Protein AF-A0A1Y1UV58-F1 (afdb_monomer_lite)

Sequence (108 aa):
RCSFGILDDGYPCCSSVNPEVQYTDDNGNKWGVEDGEWCGIDEIKMNLNTCAKNDDEKFYNWDHNPTPSTVCFSEVLGYPCCSDPNADVVTTDEYGQWGIENNLWCGI

Secondary structure (DSSP, 8-state):
---HHHHHTTPPBPSSSS----EE-TT--EEEEETTEEEEE------TT-----TT--PPPTT---------HHHHTT-PBPSSTT----EE-SS-EEEEETTEEEE-

Structure (mmCIF, N/CA/C/O backbone):
data_AF-A0A1Y1UV58-F1
#
_entry.id   AF-A0A1Y1UV58-F1
#
loop_
_atom_site.group_PDB
_atom_site.id
_atom_site.type_symbol
_atom_site.label_atom_id
_atom_site.label_alt_id
_atom_site.label_comp_id
_atom_site.label_asym_id
_atom_site.label_entity_id
_atom_site.label_seq_id
_atom_site.pdbx_PDB_ins_code
_atom_site.Cartn_x
_atom_site.Cartn_y
_atom_site.Cartn_z
_atom_site.occupancy
_atom_site.B_iso_or_equiv
_atom_site.auth_seq_id
_atom_site.auth_comp_id
_atom_site.auth_asym_id
_atom_site.auth_atom_id
_atom_site.pdbx_PDB_model_num
ATOM 1 N N . ARG A 1 1 ? -0.872 -0.472 6.944 1.00 52.44 1 ARG A N 1
ATOM 2 C CA . ARG A 1 1 ? -2.073 -1.280 7.249 1.00 52.44 1 ARG A CA 1
ATOM 3 C C . ARG A 1 1 ? -2.042 -1.519 8.745 1.00 52.44 1 ARG A C 1
ATOM 5 O O . ARG A 1 1 ? -1.196 -2.279 9.191 1.00 52.44 1 ARG A O 1
ATOM 12 N N . CYS A 1 2 ? -2.923 -0.796 9.430 1.00 55.44 2 CYS A N 1
ATOM 13 C CA . CYS A 1 2 ? -2.949 -0.441 10.849 1.00 55.44 2 CYS A CA 1
ATOM 14 C C . CYS A 1 2 ? -1.637 0.058 11.439 1.00 55.44 2 CYS A C 1
ATOM 16 O O . CYS A 1 2 ? -0.651 -0.665 11.551 1.00 55.44 2 CYS A O 1
ATOM 18 N N . SER A 1 3 ? -1.663 1.317 11.864 1.00 56.75 3 SER A N 1
ATOM 19 C CA . SER A 1 3 ? -0.702 1.873 12.792 1.00 56.75 3 SER A CA 1
ATOM 20 C C . SER A 1 3 ? -0.654 1.002 14.050 1.00 56.75 3 SER A C 1
ATOM 22 O O . SER A 1 3 ? -1.678 0.570 14.578 1.00 56.75 3 SER A O 1
ATOM 24 N N . PHE A 1 4 ? 0.564 0.741 14.530 1.00 50.91 4 PHE A N 1
ATOM 25 C CA . PHE A 1 4 ? 0.847 -0.087 15.708 1.00 50.91 4 PHE A CA 1
ATOM 26 C C . PHE A 1 4 ? 0.019 0.316 16.945 1.00 50.91 4 PHE A C 1
ATOM 28 O O . PHE A 1 4 ? -0.312 -0.534 17.761 1.00 50.91 4 PHE A O 1
ATOM 35 N N . GLY A 1 5 ? -0.382 1.591 17.040 1.00 55.00 5 GLY A N 1
ATOM 36 C CA . GLY A 1 5 ? -1.235 2.097 18.117 1.00 55.00 5 GLY A CA 1
ATOM 37 C C . GLY A 1 5 ? -2.648 1.502 18.157 1.00 55.00 5 GLY A C 1
ATOM 38 O O . GLY A 1 5 ? -3.185 1.341 19.239 1.00 55.00 5 GLY A O 1
ATOM 39 N N . ILE A 1 6 ? -3.229 1.118 17.017 1.00 57.16 6 ILE A N 1
ATOM 40 C CA . ILE A 1 6 ? -4.598 0.571 16.941 1.00 57.16 6 ILE A CA 1
ATOM 41 C C . ILE A 1 6 ? -4.661 -0.887 17.436 1.00 57.16 6 ILE A C 1
ATOM 43 O O . ILE A 1 6 ? -5.691 -1.339 17.935 1.00 57.16 6 ILE A O 1
ATOM 47 N N . LEU A 1 7 ? -3.560 -1.634 17.299 1.00 52.34 7 LEU A N 1
ATOM 48 C CA . LEU A 1 7 ? -3.500 -3.058 17.645 1.00 52.34 7 LEU A CA 1
ATOM 49 C C . LEU A 1 7 ? -3.333 -3.300 19.154 1.00 52.34 7 LEU A C 1
ATOM 51 O O . LEU A 1 7 ? -3.739 -4.355 19.638 1.00 52.34 7 LEU A O 1
ATOM 55 N N . ASP A 1 8 ? -2.769 -2.339 19.893 1.00 57.69 8 ASP A N 1
ATOM 56 C CA . ASP A 1 8 ? -2.556 -2.450 21.347 1.00 57.69 8 ASP A CA 1
ATOM 57 C C . ASP A 1 8 ? -3.878 -2.365 22.131 1.00 57.69 8 ASP A C 1
ATOM 59 O O . ASP A 1 8 ? -4.034 -2.977 23.187 1.00 57.69 8 ASP A O 1
ATOM 63 N N . ASP A 1 9 ? -4.882 -1.704 21.548 1.00 61.94 9 ASP A N 1
ATOM 64 C CA . ASP A 1 9 ? -6.227 -1.596 22.116 1.00 61.94 9 ASP A CA 1
ATOM 65 C C . ASP A 1 9 ? -7.088 -2.857 21.880 1.00 61.94 9 ASP A C 1
ATOM 67 O O . ASP A 1 9 ? -8.218 -2.943 22.365 1.00 61.94 9 ASP A O 1
ATOM 71 N N . GLY A 1 10 ? -6.563 -3.858 21.158 1.00 70.19 10 GLY A N 1
ATOM 72 C CA . GLY A 1 10 ? -7.223 -5.150 20.942 1.00 70.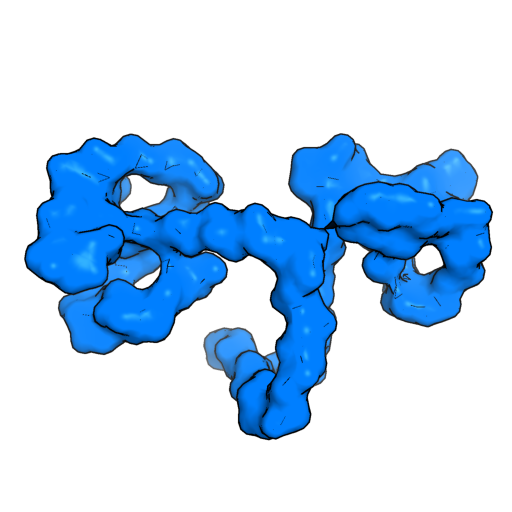19 10 GLY A CA 1
ATOM 73 C C . GLY A 1 10 ? -8.344 -5.144 19.898 1.00 70.19 10 GLY A C 1
ATOM 74 O O . GLY A 1 10 ? -9.122 -6.098 19.842 1.00 70.19 10 GLY A O 1
ATOM 75 N N . TYR A 1 11 ? -8.433 -4.103 19.069 1.00 78.31 11 TYR A N 1
ATOM 76 C CA . TYR A 1 11 ? -9.440 -3.993 18.013 1.00 78.31 11 TYR A CA 1
ATOM 77 C C . TYR A 1 11 ? -8.889 -4.414 16.643 1.00 78.31 11 TYR A C 1
ATOM 79 O O . TYR A 1 11 ? -7.738 -4.109 16.312 1.00 78.31 11 TYR A O 1
ATOM 87 N N . PRO A 1 12 ? -9.696 -5.100 15.813 1.00 78.19 12 PRO A N 1
ATOM 88 C CA . PRO A 1 12 ? -9.290 -5.471 14.465 1.00 78.19 12 PRO A CA 1
ATOM 89 C C . PRO A 1 12 ? -9.164 -4.242 13.557 1.00 78.19 12 PRO A C 1
ATOM 91 O O . PRO A 1 12 ? -9.759 -3.193 13.783 1.00 78.19 12 PRO A O 1
ATOM 94 N N . CYS A 1 13 ? -8.414 -4.386 12.471 1.00 82.81 13 CYS A N 1
ATOM 95 C CA . CYS A 1 13 ? -8.406 -3.410 11.386 1.00 82.81 13 CYS A CA 1
ATOM 96 C C . CYS A 1 13 ? -9.684 -3.501 10.563 1.00 82.81 13 CYS A C 1
ATOM 98 O O . CYS A 1 13 ? -10.165 -4.608 10.317 1.00 82.81 13 CYS A O 1
ATOM 100 N N . CYS A 1 14 ? -10.162 -2.370 10.045 1.00 81.94 14 CYS A N 1
ATOM 101 C CA . CYS A 1 14 ? -11.237 -2.417 9.063 1.00 81.94 14 CYS A CA 1
ATOM 102 C C . CYS A 1 14 ? -10.759 -3.166 7.809 1.00 81.94 14 CYS A C 1
ATOM 104 O O . CYS A 1 14 ? -9.642 -2.964 7.310 1.00 81.94 14 CYS A O 1
ATOM 106 N N . SER A 1 15 ? -11.602 -4.070 7.329 1.00 75.81 15 SER A N 1
ATOM 107 C CA . SER A 1 15 ? -11.354 -4.900 6.154 1.00 75.81 15 SER A CA 1
ATOM 108 C C . SER A 1 15 ? -11.487 -4.097 4.859 1.00 75.81 15 SER A C 1
ATOM 110 O O . SER A 1 15 ? -10.750 -4.353 3.898 1.00 75.81 15 SER A O 1
ATOM 112 N N . SER A 1 16 ? -12.362 -3.084 4.848 1.00 67.88 16 SER A N 1
ATOM 113 C CA . SER A 1 16 ? -12.501 -2.157 3.730 1.00 67.88 16 SER A CA 1
ATOM 114 C C . SER A 1 16 ? -11.198 -1.399 3.465 1.00 67.88 16 SER A C 1
ATOM 116 O O . SER A 1 16 ? -10.486 -0.981 4.375 1.00 67.88 16 SER A O 1
ATOM 118 N N . VAL A 1 17 ? -10.886 -1.191 2.183 1.00 65.19 17 VAL A N 1
ATOM 119 C CA . VAL A 1 17 ? -9.740 -0.372 1.745 1.00 65.19 17 VAL A CA 1
ATOM 120 C C . VAL A 1 17 ? -9.988 1.117 2.018 1.00 65.19 17 VAL A C 1
ATOM 122 O O . VAL A 1 17 ? -9.039 1.879 2.177 1.00 65.19 17 VAL A O 1
ATOM 125 N N . ASN A 1 18 ? -11.257 1.526 2.091 1.00 68.56 18 ASN A N 1
ATOM 126 C CA . ASN A 1 18 ? -11.664 2.895 2.395 1.00 68.56 18 ASN A CA 1
ATOM 127 C C . ASN A 1 18 ? -12.893 2.881 3.325 1.00 68.56 18 ASN A C 1
ATOM 129 O O . ASN A 1 18 ? -14.016 3.107 2.865 1.00 68.56 18 ASN A O 1
ATOM 133 N N . PRO A 1 19 ? -12.708 2.523 4.606 1.00 79.38 19 PRO A N 1
ATOM 134 C CA . PRO A 1 19 ? -13.789 2.462 5.583 1.00 79.38 19 PRO A CA 1
ATOM 135 C C . PRO A 1 19 ? -14.313 3.865 5.915 1.00 79.38 19 PRO A C 1
ATOM 137 O O . PRO A 1 19 ? -13.564 4.844 5.939 1.00 79.38 19 PRO A O 1
ATOM 140 N N . GLU A 1 20 ? -15.612 3.963 6.191 1.00 84.50 20 GLU A N 1
ATOM 141 C CA . GLU A 1 20 ? -16.216 5.206 6.667 1.00 84.50 20 GLU A CA 1
ATOM 142 C C . GLU A 1 20 ? -15.754 5.499 8.098 1.00 84.50 20 GLU A C 1
ATOM 144 O O . GLU A 1 20 ? -15.863 4.656 8.990 1.00 84.50 20 GLU A O 1
ATOM 149 N N . VAL A 1 21 ? -15.244 6.712 8.319 1.00 89.19 21 VAL A N 1
ATOM 150 C CA . VAL A 1 21 ? -14.806 7.160 9.642 1.00 89.19 21 VAL A CA 1
ATOM 151 C C . VAL A 1 21 ? -16.028 7.459 10.497 1.00 89.19 21 VAL A C 1
ATOM 153 O O . VAL A 1 21 ? -16.734 8.436 10.259 1.00 89.19 21 VAL A O 1
ATOM 156 N N . GLN A 1 22 ? -16.241 6.633 11.514 1.00 93.81 22 GLN A N 1
ATOM 157 C CA . GLN A 1 22 ? -17.311 6.792 12.496 1.00 93.81 22 GLN A CA 1
ATOM 158 C C . GLN A 1 22 ? -16.840 7.575 13.723 1.00 93.81 22 GLN A C 1
ATOM 160 O O . GLN A 1 22 ? -17.621 8.296 14.345 1.00 93.81 22 GLN A O 1
ATOM 165 N N . TYR A 1 23 ? -15.559 7.454 14.077 1.00 89.69 23 TYR A N 1
ATOM 166 C CA . TYR A 1 23 ? -15.000 8.109 15.253 1.00 89.69 23 TYR A CA 1
ATOM 167 C C . TYR A 1 23 ? -13.515 8.443 15.074 1.00 89.69 23 TYR A C 1
ATOM 169 O O . TYR A 1 23 ? -12.804 7.818 14.290 1.00 89.69 23 TYR A O 1
ATOM 177 N N . THR A 1 24 ? -13.048 9.474 15.774 1.00 87.44 24 THR A N 1
ATOM 178 C CA . THR A 1 24 ? -11.627 9.824 15.887 1.00 87.44 24 THR A CA 1
ATOM 179 C C . THR A 1 24 ? -11.324 10.055 17.360 1.00 87.44 24 THR A C 1
ATOM 181 O O . THR A 1 24 ? -12.035 10.829 18.002 1.00 87.44 24 THR A O 1
ATOM 184 N N . ASP A 1 25 ? -10.323 9.357 17.890 1.00 83.12 25 ASP A N 1
ATOM 185 C CA . ASP A 1 25 ? -9.948 9.453 19.302 1.00 83.12 25 ASP A CA 1
ATOM 186 C C . ASP A 1 25 ? -9.027 10.654 19.587 1.00 83.12 25 ASP A C 1
ATOM 188 O O . ASP A 1 25 ? -8.606 11.381 18.681 1.00 83.12 25 ASP A O 1
ATOM 192 N N . ASP A 1 26 ? -8.694 10.855 20.863 1.00 84.25 26 ASP A N 1
ATOM 193 C CA . ASP A 1 26 ? -7.836 11.956 21.319 1.00 84.25 26 ASP A CA 1
ATOM 194 C C . ASP A 1 26 ? -6.377 11.838 20.835 1.00 84.25 26 ASP A C 1
ATOM 196 O O . ASP A 1 26 ? -5.650 12.835 20.803 1.0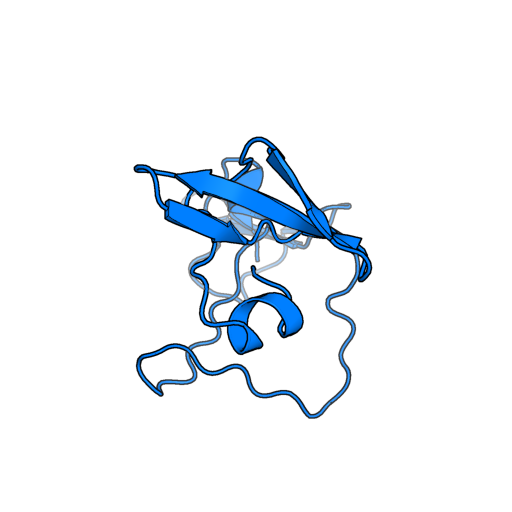0 84.25 26 ASP A O 1
ATOM 200 N N . ASN A 1 27 ? -5.948 10.640 20.428 1.00 77.44 27 ASN A N 1
ATOM 201 C CA . ASN A 1 27 ? -4.634 10.388 19.832 1.00 77.44 27 ASN A CA 1
ATOM 202 C C . ASN A 1 27 ? -4.637 10.634 18.311 1.00 77.44 27 ASN A C 1
ATOM 204 O O . ASN A 1 27 ? -3.580 10.607 17.676 1.00 77.44 27 ASN A O 1
ATOM 208 N N . GLY A 1 28 ? -5.810 10.901 17.728 1.00 77.25 28 GLY A N 1
ATOM 209 C CA . GLY A 1 28 ? -6.005 11.107 16.300 1.00 77.25 28 GLY A CA 1
ATOM 210 C C . GLY A 1 28 ? -6.171 9.817 15.496 1.00 77.25 28 GLY A C 1
ATOM 211 O O . GLY A 1 28 ? -6.160 9.892 14.265 1.00 77.25 28 GLY A O 1
ATOM 212 N N . ASN A 1 29 ? -6.334 8.651 16.135 1.00 82.06 29 ASN A N 1
ATOM 213 C CA . ASN A 1 29 ? -6.654 7.426 15.405 1.00 82.06 29 ASN A CA 1
ATOM 214 C C . ASN A 1 29 ? -8.103 7.475 14.932 1.00 82.06 29 ASN A C 1
ATOM 216 O O . ASN A 1 29 ? -8.995 7.950 15.639 1.00 82.06 29 ASN A O 1
ATOM 220 N N . LYS A 1 30 ? -8.336 6.958 13.728 1.00 85.81 30 LYS A N 1
ATOM 221 C CA . LYS A 1 30 ? -9.661 6.886 13.124 1.00 85.81 30 LYS A CA 1
ATOM 222 C C . LYS A 1 30 ? -10.233 5.492 13.311 1.00 85.81 30 LYS A C 1
ATOM 224 O O . LYS A 1 30 ? -9.513 4.501 13.256 1.00 85.81 30 LYS A O 1
ATOM 229 N N . TRP A 1 31 ? -11.540 5.430 13.488 1.00 87.69 31 TRP A N 1
ATOM 230 C CA . TRP A 1 31 ? -12.263 4.213 13.819 1.00 87.69 31 TRP A CA 1
ATOM 231 C C . TRP A 1 31 ? -13.511 4.103 12.946 1.00 87.69 31 TRP A C 1
ATOM 233 O O . TRP A 1 31 ? -14.198 5.099 12.698 1.00 87.69 31 TRP A O 1
ATOM 243 N N . GLY A 1 32 ? -13.781 2.894 12.470 1.00 89.31 32 GLY A N 1
ATOM 244 C CA . GLY A 1 32 ? -14.949 2.516 11.686 1.00 89.31 32 GLY A CA 1
ATOM 245 C C . GLY A 1 32 ? -15.746 1.430 12.399 1.00 89.31 32 GLY A C 1
ATOM 246 O O . GLY A 1 32 ? -15.346 0.935 13.454 1.00 89.31 32 GLY A O 1
ATOM 247 N N . VAL A 1 33 ? -16.884 1.066 11.814 1.00 91.56 33 VAL A N 1
ATOM 248 C CA . VAL A 1 33 ? -17.710 -0.047 12.291 1.00 91.56 33 VAL A CA 1
ATOM 249 C C . VAL A 1 33 ? -17.998 -0.972 11.119 1.00 91.56 33 VAL A C 1
ATOM 251 O O . VAL A 1 33 ? -18.562 -0.540 10.114 1.00 91.56 33 VAL A O 1
ATOM 254 N N . GLU A 1 34 ? -17.633 -2.240 11.261 1.00 86.12 34 GLU A N 1
ATOM 255 C CA . GLU A 1 34 ? -17.881 -3.297 10.279 1.00 86.12 34 GLU A CA 1
ATOM 256 C C . GLU A 1 34 ? -18.535 -4.476 10.991 1.00 86.12 34 GLU A C 1
ATOM 258 O O . GLU A 1 34 ? -18.140 -4.839 12.093 1.00 86.12 34 GLU A O 1
ATOM 263 N N . ASP A 1 35 ? -19.604 -5.019 10.406 1.00 87.00 35 ASP A N 1
ATOM 264 C CA . ASP A 1 35 ? -20.377 -6.126 10.987 1.00 87.00 35 ASP A CA 1
ATOM 265 C C . ASP A 1 35 ? -20.854 -5.894 12.440 1.00 87.00 35 ASP A C 1
ATOM 267 O O . ASP A 1 35 ? -21.156 -6.827 13.181 1.00 87.00 35 ASP A O 1
ATOM 271 N N . GLY A 1 36 ? -20.993 -4.624 12.836 1.00 87.94 36 GLY A N 1
ATOM 272 C CA . GLY A 1 36 ? -21.391 -4.222 14.188 1.00 87.94 36 GLY A CA 1
ATOM 273 C C . GLY A 1 36 ? -20.247 -4.185 15.206 1.00 87.94 36 GLY A C 1
ATOM 274 O O . GLY A 1 36 ? -20.506 -3.932 16.383 1.00 87.94 36 GLY A O 1
ATOM 275 N N . GLU A 1 37 ? -19.005 -4.389 14.771 1.00 89.25 37 GLU A N 1
ATOM 276 C CA . GLU A 1 37 ? -17.803 -4.353 15.600 1.00 89.25 37 GLU A CA 1
ATOM 277 C C . GLU A 1 37 ? -16.935 -3.135 15.266 1.00 89.25 37 GLU A C 1
ATOM 279 O O . GLU A 1 37 ? -16.886 -2.666 14.127 1.00 89.25 37 GLU A O 1
ATOM 284 N N . TRP A 1 38 ? -16.251 -2.601 16.280 1.00 89.31 38 TRP A N 1
ATOM 285 C CA . TRP A 1 38 ? -15.303 -1.508 16.087 1.00 89.31 38 TRP A CA 1
ATOM 286 C C . TRP A 1 38 ? -14.057 -2.011 15.383 1.00 89.31 38 TRP A C 1
ATOM 288 O O . TRP A 1 38 ? -13.467 -3.015 15.783 1.00 89.31 38 TRP A O 1
ATOM 298 N N . CYS A 1 39 ? -13.635 -1.261 14.376 1.00 87.00 39 CYS A N 1
ATOM 299 C CA . CYS A 1 39 ? -12.419 -1.537 13.647 1.00 87.00 39 CYS A CA 1
ATOM 300 C C . CYS A 1 39 ? -11.575 -0.272 13.502 1.00 87.00 39 CYS A C 1
ATOM 302 O O . CYS A 1 39 ? -12.090 0.842 13.377 1.00 87.00 39 CYS A O 1
ATOM 304 N N . GLY A 1 40 ? -10.259 -0.430 13.543 1.00 85.88 40 GLY A N 1
ATOM 305 C CA . GLY A 1 40 ? -9.335 0.673 13.354 1.00 85.88 40 GLY A CA 1
ATOM 306 C C . GLY A 1 40 ? -9.149 1.017 11.883 1.00 85.88 40 GLY A C 1
ATOM 307 O O . GLY A 1 40 ? -8.927 0.144 11.036 1.00 85.88 40 GLY A O 1
ATOM 308 N N . ILE A 1 41 ? -9.215 2.310 11.590 1.00 81.88 41 ILE A N 1
ATOM 309 C CA . ILE A 1 41 ? -8.943 2.891 10.283 1.00 81.88 41 ILE A CA 1
ATOM 310 C C . ILE A 1 41 ? -7.526 3.433 10.331 1.00 81.88 41 ILE A C 1
ATOM 312 O O . ILE A 1 41 ? -7.259 4.522 10.842 1.00 81.88 41 ILE A O 1
ATOM 316 N N . ASP A 1 42 ? -6.611 2.661 9.760 1.00 74.19 42 ASP A N 1
ATOM 317 C CA . ASP A 1 42 ? -5.313 3.202 9.408 1.00 74.19 42 ASP A CA 1
ATOM 318 C C . ASP A 1 42 ? -5.536 4.228 8.308 1.00 74.19 42 ASP A C 1
ATOM 320 O O . ASP A 1 42 ? -5.972 3.881 7.204 1.00 74.19 42 ASP A O 1
ATOM 324 N N . GLU A 1 43 ? -5.197 5.486 8.568 1.00 57.78 43 GLU A N 1
ATOM 325 C CA . GLU A 1 43 ? -4.786 6.304 7.447 1.00 57.78 43 GLU A CA 1
ATOM 326 C C . GLU A 1 43 ? -3.563 5.598 6.883 1.00 57.78 43 GLU A C 1
ATOM 328 O O . GLU A 1 43 ? -2.472 5.678 7.451 1.00 57.78 43 GLU A O 1
ATOM 333 N N . ILE A 1 44 ? -3.722 4.912 5.748 1.00 52.38 44 ILE A N 1
ATOM 334 C CA . ILE A 1 44 ? -2.592 4.757 4.851 1.00 52.38 44 ILE A CA 1
ATOM 335 C C . ILE A 1 44 ? -2.2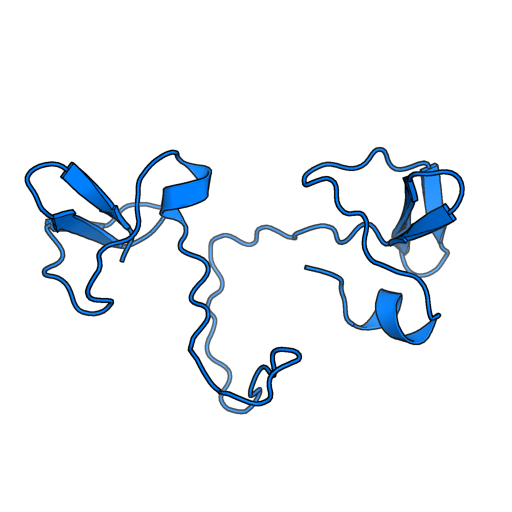15 6.203 4.543 1.00 52.38 44 ILE A C 1
ATOM 337 O O . ILE A 1 44 ? -2.754 6.820 3.624 1.00 52.38 44 ILE A O 1
ATOM 341 N N . LYS A 1 45 ? -1.311 6.781 5.340 1.00 44.44 45 LYS A N 1
ATOM 342 C CA . LYS A 1 45 ? -0.471 7.861 4.872 1.00 44.44 45 LYS A CA 1
ATOM 343 C C . LYS A 1 45 ? 0.306 7.201 3.760 1.00 44.44 45 LYS A C 1
ATOM 345 O O . LYS A 1 45 ? 1.380 6.644 3.963 1.00 44.44 45 LYS A O 1
ATOM 350 N N . MET A 1 46 ? -0.306 7.214 2.584 1.00 44.59 46 MET A N 1
ATOM 351 C CA . MET A 1 46 ? 0.353 7.114 1.311 1.00 44.59 46 MET A CA 1
ATOM 352 C C . MET A 1 46 ? 1.292 8.319 1.249 1.00 44.59 46 MET A C 1
ATOM 354 O O . MET A 1 46 ? 1.089 9.258 0.493 1.00 44.59 46 MET A O 1
ATOM 358 N N . ASN A 1 47 ? 2.355 8.293 2.050 1.00 38.75 47 ASN A N 1
ATOM 359 C CA . ASN A 1 47 ? 3.624 8.738 1.538 1.00 38.75 47 ASN A CA 1
ATOM 360 C C . ASN A 1 47 ? 4.035 7.643 0.562 1.00 38.75 47 ASN A C 1
ATOM 362 O O . ASN A 1 47 ? 4.801 6.743 0.898 1.00 38.75 47 ASN A O 1
ATOM 366 N N . LEU A 1 48 ? 3.512 7.757 -0.660 1.00 43.88 48 LEU A N 1
ATOM 367 C CA . LEU A 1 48 ? 3.914 6.981 -1.834 1.00 43.88 48 LEU A CA 1
ATOM 368 C C . LEU A 1 48 ? 5.425 7.096 -2.127 1.00 43.88 48 LEU A C 1
ATOM 370 O O . LEU A 1 48 ? 5.926 6.438 -3.024 1.00 43.88 48 LEU A O 1
ATOM 374 N N . ASN A 1 49 ? 6.171 7.883 -1.341 1.00 46.41 49 ASN A N 1
ATOM 375 C CA . ASN A 1 49 ? 7.558 8.241 -1.600 1.00 46.41 49 ASN A CA 1
ATOM 376 C C . ASN A 1 49 ? 8.514 7.903 -0.439 1.00 46.41 49 ASN A C 1
ATOM 378 O O . ASN A 1 49 ? 9.624 8.429 -0.400 1.00 46.41 49 ASN A O 1
ATOM 382 N N . THR A 1 50 ? 8.137 7.046 0.517 1.00 36.91 50 THR A N 1
ATOM 383 C CA . THR A 1 50 ? 9.099 6.555 1.522 1.00 36.91 50 THR A CA 1
ATOM 384 C C . THR A 1 50 ? 9.019 5.048 1.724 1.00 36.91 50 THR A C 1
ATOM 386 O O . THR A 1 50 ? 8.562 4.576 2.759 1.00 36.91 50 THR A O 1
ATOM 389 N N . CYS A 1 51 ? 9.629 4.292 0.811 1.00 44.34 51 CYS A N 1
ATOM 390 C CA . CYS A 1 51 ? 10.517 3.202 1.220 1.00 44.34 51 CYS A CA 1
ATOM 391 C C . CYS A 1 51 ? 11.867 3.812 1.652 1.00 44.34 51 CYS A C 1
ATOM 393 O O . CYS A 1 51 ? 12.918 3.594 1.050 1.00 44.34 51 CYS A O 1
ATOM 395 N N . ALA A 1 52 ? 11.832 4.652 2.692 1.00 36.00 52 ALA A N 1
ATOM 396 C CA . ALA A 1 52 ? 13.045 5.125 3.335 1.00 36.00 52 ALA A CA 1
ATOM 397 C C . ALA A 1 52 ? 13.561 3.987 4.213 1.00 36.00 52 ALA A C 1
ATOM 399 O O . ALA A 1 52 ? 12.987 3.673 5.254 1.00 36.00 52 ALA A O 1
ATOM 400 N N . LYS A 1 53 ? 14.636 3.358 3.738 1.00 57.47 53 LYS A N 1
ATOM 401 C CA . LYS A 1 53 ? 15.495 2.488 4.531 1.00 57.47 53 LYS A CA 1
ATOM 402 C C . LYS A 1 53 ? 15.874 3.224 5.812 1.00 57.47 53 LYS A C 1
ATOM 404 O O . LYS A 1 53 ? 16.600 4.208 5.743 1.00 57.47 53 LYS A O 1
ATOM 409 N N . ASN A 1 54 ? 15.422 2.716 6.946 1.00 41.38 54 ASN A N 1
ATOM 410 C CA . ASN A 1 54 ? 16.246 2.716 8.137 1.00 41.38 54 ASN A CA 1
ATOM 411 C C . ASN A 1 54 ? 16.429 1.245 8.483 1.00 41.38 54 ASN A C 1
ATOM 413 O O . ASN A 1 54 ? 15.453 0.514 8.661 1.00 41.38 54 ASN A O 1
ATOM 417 N N . ASP A 1 55 ? 17.683 0.815 8.427 1.00 52.19 55 ASP A N 1
ATOM 418 C CA . ASP A 1 55 ? 18.112 -0.503 8.857 1.00 52.19 55 ASP A CA 1
ATOM 419 C C . ASP A 1 55 ? 17.563 -0.729 10.276 1.00 52.19 55 ASP A C 1
ATOM 421 O O . ASP A 1 55 ? 17.835 0.095 11.143 1.00 52.19 55 ASP A O 1
ATOM 425 N N . ASP A 1 56 ? 16.697 -1.740 10.454 1.00 57.19 56 ASP A N 1
ATOM 426 C CA . ASP A 1 56 ? 16.500 -2.544 11.684 1.00 57.19 56 ASP A CA 1
ATOM 427 C C . ASP A 1 56 ? 15.067 -3.064 11.947 1.00 57.19 56 ASP A C 1
ATOM 429 O O . ASP A 1 56 ? 14.889 -3.860 12.870 1.00 57.19 56 ASP A O 1
ATOM 433 N N . GLU A 1 57 ? 14.050 -2.780 11.124 1.00 45.19 57 GLU A N 1
ATOM 434 C CA . GLU A 1 57 ? 12.703 -3.347 11.361 1.00 45.19 57 GLU A CA 1
ATOM 435 C C . GLU A 1 57 ? 12.354 -4.509 10.416 1.00 45.19 57 GLU A C 1
ATOM 437 O O . GLU A 1 57 ? 12.028 -4.349 9.240 1.00 45.19 57 GLU A O 1
ATOM 442 N N . LYS A 1 58 ? 12.451 -5.729 10.961 1.00 38.34 58 LYS A N 1
ATOM 443 C CA . LYS A 1 58 ? 11.992 -6.976 10.337 1.00 38.34 58 LYS A CA 1
ATOM 444 C C . LYS A 1 58 ? 10.484 -7.124 10.546 1.00 38.34 58 LYS A C 1
ATOM 446 O O . LYS A 1 58 ? 10.034 -7.328 11.669 1.00 38.34 58 LYS A O 1
ATOM 451 N N . PHE A 1 59 ? 9.723 -7.081 9.459 1.00 43.06 59 PHE A N 1
ATOM 452 C CA . PHE A 1 59 ? 8.280 -7.317 9.459 1.00 43.06 59 PHE A CA 1
ATOM 453 C C . PHE A 1 59 ? 7.968 -8.824 9.542 1.00 43.06 59 PHE A C 1
ATOM 455 O O . PHE A 1 59 ? 8.505 -9.613 8.764 1.00 43.06 59 PHE A O 1
ATOM 462 N N . TYR A 1 60 ? 7.101 -9.226 10.479 1.00 39.38 60 TYR A N 1
ATOM 463 C CA . TYR A 1 60 ? 6.556 -10.585 10.590 1.00 39.38 60 TYR A CA 1
ATOM 464 C C . TYR A 1 60 ? 5.112 -10.622 10.067 1.00 39.38 60 TYR A C 1
ATOM 466 O O . TYR A 1 60 ? 4.264 -9.883 10.559 1.00 39.38 60 TYR A O 1
ATOM 474 N N . ASN A 1 61 ? 4.822 -11.532 9.130 1.00 38.38 61 ASN A N 1
ATOM 475 C CA . ASN A 1 61 ? 3.462 -12.021 8.872 1.00 38.38 61 ASN A CA 1
ATOM 476 C C . ASN A 1 61 ? 3.116 -13.138 9.882 1.00 38.38 61 ASN A C 1
ATOM 478 O O . ASN A 1 61 ? 4.022 -13.777 10.427 1.00 38.38 61 ASN A O 1
ATOM 482 N N . TRP A 1 62 ? 1.817 -13.401 10.098 1.00 43.19 62 TRP A N 1
ATOM 483 C CA . TRP A 1 62 ? 1.261 -14.421 11.019 1.00 43.19 62 TRP A CA 1
ATOM 484 C C . TRP A 1 62 ? 1.856 -15.840 10.839 1.00 43.19 62 TRP A C 1
ATOM 486 O O . TRP A 1 62 ? 1.796 -16.654 11.757 1.00 43.19 62 TRP A O 1
ATOM 496 N N . ASP A 1 63 ? 2.558 -16.107 9.735 1.00 36.12 63 ASP A N 1
ATOM 497 C CA . ASP A 1 63 ? 3.154 -17.412 9.430 1.00 36.12 63 ASP A CA 1
ATOM 498 C C . ASP A 1 63 ? 4.673 -17.509 9.692 1.00 36.12 63 ASP A C 1
ATOM 500 O O . ASP A 1 63 ? 5.295 -18.478 9.262 1.00 36.12 63 ASP A O 1
ATOM 504 N N . HIS A 1 64 ? 5.309 -16.535 10.363 1.00 44.69 64 HIS A N 1
ATOM 505 C CA . HIS A 1 64 ? 6.748 -16.557 10.721 1.00 44.69 64 HIS A CA 1
ATOM 506 C C . HIS A 1 64 ? 7.715 -16.946 9.578 1.00 44.69 64 HIS A C 1
ATOM 508 O O . HIS A 1 64 ? 8.837 -17.397 9.818 1.00 44.69 64 HIS A O 1
ATOM 514 N N . ASN A 1 65 ? 7.313 -16.733 8.325 1.00 37.06 65 ASN A N 1
ATOM 515 C CA . ASN A 1 65 ? 8.171 -16.877 7.162 1.00 37.06 65 ASN A CA 1
ATOM 516 C C . ASN A 1 65 ? 8.496 -15.468 6.651 1.00 37.06 65 ASN A C 1
ATOM 518 O O . ASN A 1 65 ? 7.563 -14.742 6.295 1.00 37.06 65 ASN A O 1
ATOM 522 N N . PRO A 1 66 ? 9.771 -15.039 6.626 1.00 38.03 66 PRO A N 1
ATOM 523 C CA . PRO A 1 66 ? 10.161 -13.761 6.050 1.00 38.03 66 PRO A CA 1
ATOM 524 C C . PRO A 1 66 ? 10.072 -13.864 4.525 1.00 38.03 66 PRO A C 1
ATOM 526 O O . PRO A 1 66 ? 11.078 -13.933 3.823 1.00 38.03 66 PRO A O 1
ATOM 529 N N . THR A 1 67 ? 8.857 -13.912 3.992 1.00 37.97 67 THR A N 1
ATOM 530 C CA . THR A 1 67 ? 8.631 -13.599 2.589 1.00 37.97 67 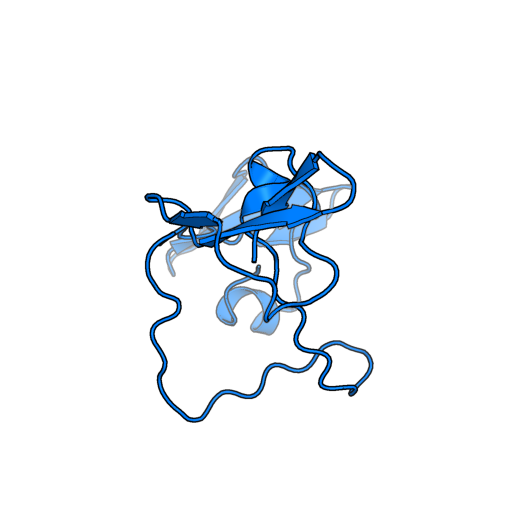THR A CA 1
ATOM 531 C C . THR A 1 67 ? 8.550 -12.084 2.504 1.00 37.97 67 THR A C 1
ATOM 533 O O . THR A 1 67 ? 7.708 -11.516 3.205 1.00 37.97 67 THR A O 1
ATOM 536 N N . PRO A 1 68 ? 9.390 -11.412 1.702 1.00 44.22 68 PRO A N 1
ATOM 537 C CA . PRO A 1 68 ? 9.190 -10.004 1.409 1.00 44.22 68 PRO A CA 1
ATOM 538 C C . PRO A 1 68 ? 7.829 -9.891 0.725 1.00 44.22 68 PRO A C 1
ATOM 540 O O . PRO A 1 68 ? 7.698 -10.133 -0.471 1.00 44.22 68 PRO A O 1
ATOM 543 N N . SER A 1 69 ? 6.781 -9.598 1.495 1.00 49.28 69 SER A N 1
ATOM 544 C CA . SER A 1 69 ? 5.493 -9.209 0.943 1.00 49.28 69 SER A CA 1
ATOM 545 C C . SER A 1 69 ? 5.656 -7.771 0.480 1.00 49.28 69 SER A C 1
ATOM 547 O O . SER A 1 69 ? 5.203 -6.830 1.135 1.00 49.28 69 SER A O 1
ATOM 549 N N . THR A 1 70 ? 6.406 -7.615 -0.609 1.00 50.97 70 THR A N 1
ATOM 550 C CA . THR A 1 70 ? 6.490 -6.390 -1.384 1.00 50.97 70 THR A CA 1
ATOM 551 C C . THR A 1 70 ? 5.090 -6.156 -1.921 1.00 50.97 70 THR A C 1
ATOM 553 O O . THR A 1 70 ? 4.696 -6.722 -2.937 1.00 50.97 70 THR A O 1
ATOM 556 N N . VAL A 1 71 ? 4.295 -5.387 -1.176 1.00 61.31 71 VAL A N 1
ATOM 557 C CA . VAL A 1 71 ? 3.048 -4.842 -1.702 1.00 61.31 71 VAL A CA 1
ATOM 558 C C . VAL A 1 71 ? 3.453 -3.997 -2.897 1.00 61.31 71 VAL A C 1
ATOM 560 O O . VAL A 1 71 ? 4.204 -3.032 -2.778 1.00 61.31 71 VAL A O 1
ATOM 563 N N . CYS A 1 72 ? 3.016 -4.434 -4.058 1.00 77.81 72 CYS A N 1
ATOM 564 C CA . CYS A 1 72 ? 3.490 -3.951 -5.331 1.00 77.81 72 CYS A CA 1
ATOM 565 C C . CYS A 1 72 ? 2.603 -2.793 -5.775 1.00 77.81 72 CYS A C 1
ATOM 567 O O . CYS A 1 72 ? 1.382 -2.915 -5.886 1.00 77.81 72 CYS A O 1
ATOM 569 N N . PHE A 1 73 ? 3.225 -1.634 -5.985 1.00 85.56 73 PHE A N 1
ATOM 570 C CA . PHE A 1 73 ? 2.517 -0.370 -6.202 1.00 85.56 73 PHE A CA 1
ATOM 571 C C . PHE A 1 73 ? 1.583 -0.417 -7.424 1.00 85.56 73 PHE A C 1
ATOM 573 O O . PHE A 1 73 ? 0.550 0.252 -7.454 1.00 85.56 73 PHE A O 1
ATOM 580 N N . SER A 1 74 ? 1.936 -1.234 -8.419 1.00 84.44 74 SER A N 1
ATOM 581 C CA . SER A 1 74 ? 1.230 -1.324 -9.694 1.00 84.44 74 SER A CA 1
ATOM 582 C C . SER A 1 74 ? -0.160 -1.966 -9.591 1.00 84.44 74 SER A C 1
ATOM 584 O O . SER A 1 74 ? -1.039 -1.610 -10.378 1.00 84.44 74 SER A O 1
ATOM 586 N N . GLU A 1 75 ? -0.422 -2.797 -8.573 1.00 82.25 75 GLU A N 1
ATOM 587 C CA . GLU A 1 75 ? -1.734 -3.441 -8.386 1.00 82.25 75 GLU A CA 1
ATOM 588 C C . GLU A 1 75 ? -2.833 -2.418 -8.085 1.00 82.25 75 GLU A C 1
ATOM 590 O O . GLU A 1 75 ? -3.957 -2.539 -8.574 1.00 82.25 75 GLU A O 1
ATOM 595 N N . VAL A 1 76 ? -2.494 -1.350 -7.353 1.00 77.75 76 VAL A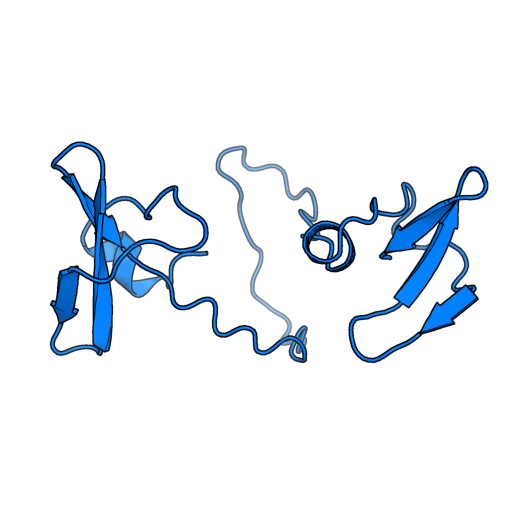 N 1
ATOM 596 C CA . VAL A 1 76 ? -3.407 -0.226 -7.072 1.00 77.75 76 VAL A CA 1
ATOM 597 C C . VAL A 1 76 ? -3.763 0.533 -8.354 1.00 77.75 76 VAL A C 1
ATOM 599 O O . VAL A 1 76 ? -4.845 1.109 -8.463 1.00 77.75 76 VAL A O 1
ATOM 602 N N . LEU A 1 77 ? -2.869 0.502 -9.342 1.00 78.38 77 LEU A N 1
ATOM 603 C CA . LEU A 1 77 ? -3.050 1.107 -10.660 1.00 78.38 77 LEU A CA 1
ATOM 604 C C . LEU A 1 77 ? -3.699 0.141 -11.669 1.00 78.38 77 LEU A C 1
ATOM 606 O O . LEU A 1 77 ? -3.933 0.525 -12.814 1.00 78.38 77 LEU A O 1
ATOM 610 N N . GLY A 1 78 ? -4.009 -1.095 -11.255 1.00 82.69 78 GLY A N 1
ATOM 611 C CA . GLY A 1 78 ? -4.626 -2.123 -12.096 1.00 82.69 78 GLY A CA 1
ATOM 612 C C . GLY A 1 78 ? -3.646 -2.931 -12.951 1.00 82.69 78 GLY A C 1
ATOM 613 O O . GLY A 1 78 ? -4.077 -3.584 -13.902 1.00 82.69 78 GLY A O 1
ATOM 614 N N . TYR A 1 79 ? -2.352 -2.897 -12.630 1.00 86.62 79 TYR A N 1
ATOM 615 C CA . TYR A 1 79 ? -1.308 -3.660 -13.314 1.00 86.62 79 TYR A CA 1
ATOM 616 C C . TYR A 1 79 ? -0.748 -4.768 -12.410 1.00 86.62 79 TYR A C 1
ATOM 618 O O . TYR A 1 79 ? -0.695 -4.596 -11.195 1.00 86.62 79 TYR A O 1
ATOM 626 N N . PRO A 1 80 ? -0.352 -5.922 -12.973 1.00 88.50 80 PRO A N 1
ATOM 627 C CA . PRO A 1 80 ? 0.256 -7.000 -12.203 1.00 88.50 80 PRO A CA 1
ATOM 628 C C . PRO A 1 80 ? 1.669 -6.637 -11.745 1.00 88.50 80 PRO A C 1
ATOM 630 O O . PRO A 1 80 ? 2.321 -5.758 -12.298 1.00 88.50 80 PRO A O 1
ATOM 633 N N . CYS A 1 81 ? 2.190 -7.391 -10.791 1.00 89.38 81 CYS A N 1
ATOM 634 C CA . CYS A 1 81 ? 3.597 -7.318 -10.411 1.00 89.38 81 CYS A CA 1
ATOM 635 C C . CYS A 1 81 ? 4.448 -8.157 -11.338 1.00 89.38 81 CYS A C 1
ATOM 637 O O . CYS A 1 81 ? 3.981 -9.165 -11.875 1.00 89.38 81 CYS A O 1
ATOM 639 N N . CYS A 1 82 ? 5.699 -7.754 -11.516 1.00 88.56 82 CYS A N 1
ATOM 640 C CA . CYS A 1 82 ? 6.641 -8.589 -12.231 1.00 88.56 82 CYS A CA 1
ATOM 641 C C . CYS A 1 82 ? 6.929 -9.829 -11.378 1.00 88.56 82 CYS A C 1
ATOM 643 O O . CYS A 1 82 ? 7.104 -9.728 -10.161 1.00 88.56 82 CYS A O 1
ATOM 645 N N . SER A 1 83 ? 6.971 -11.009 -12.004 1.00 84.06 83 SER A N 1
ATOM 646 C CA . SER A 1 83 ? 7.230 -12.256 -11.272 1.00 84.06 83 SER A CA 1
ATOM 647 C C . SER A 1 83 ? 8.633 -12.291 -10.645 1.00 84.06 83 SER A C 1
ATOM 649 O O . SER A 1 83 ? 8.841 -12.984 -9.648 1.00 84.06 83 SER A O 1
ATOM 651 N N . ASP A 1 84 ? 9.587 -11.544 -11.215 1.00 78.69 84 ASP A N 1
ATOM 652 C CA . ASP A 1 84 ? 10.924 -11.317 -10.660 1.00 78.69 84 ASP A CA 1
ATOM 653 C C . ASP A 1 84 ? 11.036 -9.885 -10.094 1.00 78.69 84 ASP A C 1
ATOM 655 O O . ASP A 1 84 ? 10.916 -8.923 -10.858 1.00 78.69 84 ASP A O 1
ATOM 659 N N . PRO A 1 85 ? 11.323 -9.705 -8.789 1.00 72.88 85 PRO A N 1
ATOM 660 C CA . PRO A 1 85 ? 11.552 -8.385 -8.191 1.00 72.88 85 PRO A CA 1
ATOM 661 C C . PRO A 1 85 ? 12.845 -7.700 -8.672 1.00 72.88 85 PRO A C 1
ATOM 663 O O . PRO A 1 85 ? 13.113 -6.562 -8.298 1.00 72.88 85 PRO A O 1
ATOM 666 N N . ASN A 1 86 ? 13.675 -8.380 -9.470 1.00 77.12 86 ASN A N 1
ATOM 667 C CA . ASN A 1 86 ? 14.843 -7.809 -10.145 1.00 77.12 86 ASN A CA 1
ATOM 668 C C . ASN A 1 86 ? 14.670 -7.787 -11.672 1.00 77.12 86 ASN A C 1
ATOM 670 O O . ASN A 1 86 ? 15.671 -7.778 -12.393 1.00 77.12 86 ASN A O 1
ATOM 674 N N . ALA A 1 87 ? 13.427 -7.820 -12.167 1.00 84.25 87 ALA A N 1
ATOM 675 C CA . ALA A 1 87 ? 13.142 -7.741 -13.593 1.00 84.25 87 ALA A CA 1
ATOM 676 C C . ALA A 1 87 ? 13.796 -6.510 -14.245 1.00 84.25 87 ALA A C 1
ATOM 678 O O . ALA A 1 87 ? 14.025 -5.476 -13.611 1.00 84.25 87 ALA A O 1
ATOM 679 N N . ASP A 1 88 ? 14.077 -6.621 -15.544 1.00 91.00 88 ASP A N 1
ATOM 680 C CA . ASP A 1 88 ? 14.659 -5.524 -16.308 1.00 91.00 88 ASP A CA 1
ATOM 681 C C . ASP A 1 88 ? 13.722 -4.310 -16.305 1.00 91.00 88 ASP A C 1
ATOM 683 O O . ASP A 1 88 ? 12.575 -4.362 -16.762 1.00 91.00 88 ASP A O 1
ATOM 687 N N . VAL A 1 89 ? 14.241 -3.189 -15.808 1.00 93.81 89 VAL A N 1
ATOM 688 C CA . VAL A 1 89 ? 13.504 -1.929 -15.734 1.00 93.81 89 VAL A CA 1
A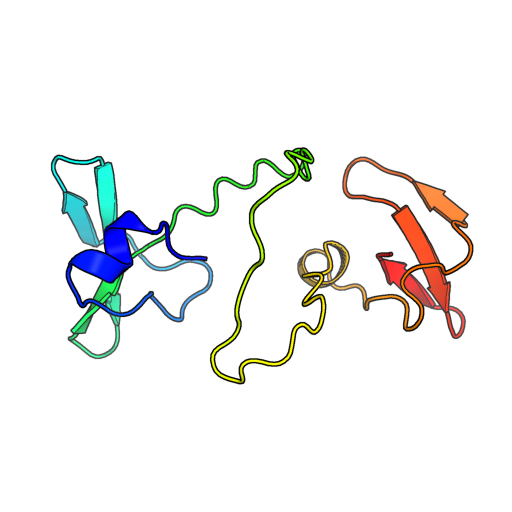TOM 689 C C . VAL A 1 89 ? 13.425 -1.317 -17.128 1.00 93.81 89 VAL A C 1
ATOM 691 O O . VAL A 1 89 ? 14.434 -0.911 -17.709 1.00 93.81 89 VAL A O 1
ATOM 694 N N . VAL A 1 90 ? 12.209 -1.216 -17.656 1.00 96.25 90 VAL A N 1
ATOM 695 C CA . VAL A 1 90 ? 11.925 -0.585 -18.951 1.00 96.25 90 VAL A CA 1
ATOM 696 C C . VAL A 1 90 ? 11.711 0.916 -18.779 1.00 96.25 90 VAL A C 1
ATOM 698 O O . VAL A 1 90 ? 12.137 1.710 -19.619 1.00 96.25 90 VAL A O 1
ATOM 701 N N . THR A 1 91 ? 11.056 1.322 -17.690 1.00 94.69 91 THR A N 1
ATOM 702 C CA . THR A 1 91 ? 10.870 2.733 -17.344 1.00 94.69 91 THR A CA 1
ATOM 703 C C . THR A 1 91 ? 10.670 2.918 -15.842 1.00 94.69 91 THR A C 1
ATOM 705 O O . THR A 1 91 ? 10.389 1.964 -15.122 1.00 94.69 91 THR A O 1
ATOM 708 N N . THR A 1 92 ? 10.812 4.155 -15.379 1.00 91.56 92 THR A N 1
ATOM 709 C CA . THR A 1 92 ? 10.573 4.555 -13.991 1.00 91.56 92 THR A CA 1
ATOM 710 C C . THR A 1 92 ? 9.763 5.843 -14.006 1.00 91.56 92 THR A C 1
ATOM 712 O O . THR A 1 92 ? 10.130 6.783 -14.717 1.00 91.56 92 THR A O 1
ATOM 715 N N . ASP A 1 93 ? 8.693 5.899 -13.221 1.00 85.00 93 ASP A N 1
ATOM 716 C CA . ASP A 1 93 ? 7.843 7.082 -13.069 1.00 85.00 93 ASP A CA 1
ATOM 717 C C . ASP A 1 93 ? 7.684 7.480 -11.591 1.00 85.00 93 ASP A C 1
ATOM 719 O O . ASP A 1 93 ? 8.501 7.110 -10.746 1.00 85.00 93 ASP A O 1
ATOM 723 N N . GLU A 1 94 ? 6.674 8.299 -11.281 1.00 84.25 94 GLU A N 1
ATOM 724 C CA . GLU A 1 94 ? 6.396 8.750 -9.912 1.00 84.25 94 GLU A CA 1
ATOM 725 C C . GLU A 1 94 ? 5.866 7.646 -8.984 1.00 84.25 94 GLU A C 1
ATOM 727 O O . GLU A 1 94 ? 5.904 7.819 -7.768 1.00 84.25 94 GLU A O 1
ATOM 732 N N . TYR A 1 95 ? 5.396 6.523 -9.535 1.00 79.06 95 TYR A N 1
ATOM 733 C CA . TYR A 1 95 ? 4.848 5.404 -8.772 1.00 79.06 95 TYR A CA 1
ATOM 734 C C . TYR A 1 95 ? 5.895 4.326 -8.486 1.00 79.06 95 TYR A C 1
ATOM 736 O O . TYR A 1 95 ? 5.853 3.708 -7.422 1.00 79.06 95 TYR A O 1
ATOM 744 N N . GLY A 1 96 ? 6.840 4.112 -9.405 1.00 85.00 96 GLY A N 1
ATOM 745 C CA . GLY A 1 96 ? 7.932 3.168 -9.200 1.00 85.00 96 GLY A CA 1
ATOM 746 C C . GLY A 1 96 ? 8.615 2.717 -10.485 1.00 85.00 96 GLY A C 1
ATOM 747 O O . GLY A 1 96 ? 8.597 3.399 -11.513 1.00 85.00 96 GLY A O 1
ATOM 748 N N . GLN A 1 97 ? 9.280 1.567 -10.405 1.00 90.44 97 GLN A N 1
ATOM 749 C CA . GLN A 1 97 ? 9.968 0.950 -11.535 1.00 90.44 97 GLN A CA 1
ATOM 750 C C . GLN A 1 97 ? 9.029 -0.022 -12.246 1.00 90.44 97 GLN A C 1
ATOM 752 O O . GLN A 1 97 ? 8.318 -0.797 -11.613 1.00 90.44 97 GLN A O 1
ATOM 757 N N . TRP A 1 98 ? 9.047 0.013 -13.572 1.00 92.44 98 TRP A N 1
ATOM 758 C CA . TRP A 1 98 ? 8.172 -0.789 -14.412 1.00 92.44 98 TRP A CA 1
ATOM 759 C C . TRP A 1 98 ? 8.981 -1.720 -15.305 1.00 92.44 98 TRP A C 1
ATOM 761 O O . TRP A 1 98 ? 9.947 -1.302 -15.955 1.00 92.44 98 TRP A O 1
ATOM 771 N N . GLY A 1 99 ? 8.535 -2.968 -15.376 1.00 95.00 99 GLY A N 1
ATOM 772 C CA . GLY A 1 99 ? 9.010 -3.983 -16.306 1.00 95.00 99 GLY A CA 1
ATOM 773 C C . GLY A 1 99 ? 7.944 -4.353 -17.337 1.00 95.00 99 GLY A C 1
ATOM 774 O O . GLY A 1 99 ? 6.808 -3.867 -17.311 1.00 95.00 99 GLY A O 1
ATOM 775 N N . ILE A 1 100 ? 8.320 -5.239 -18.258 1.00 94.88 100 ILE A N 1
ATOM 776 C CA . ILE A 1 100 ? 7.389 -5.884 -19.185 1.00 94.88 100 ILE A CA 1
ATOM 777 C C . ILE A 1 100 ? 7.580 -7.396 -19.086 1.00 94.88 100 ILE A C 1
ATOM 779 O O . ILE A 1 100 ? 8.655 -7.910 -19.389 1.00 94.88 100 ILE A O 1
ATOM 783 N N . GLU A 1 101 ? 6.517 -8.114 -18.736 1.00 92.12 101 GLU A N 1
ATOM 784 C CA . GLU A 1 101 ? 6.495 -9.574 -18.646 1.00 92.12 101 GLU A CA 1
ATOM 785 C C . GLU A 1 101 ? 5.300 -10.115 -19.436 1.00 92.12 101 GLU A C 1
ATOM 787 O O . GLU A 1 101 ? 4.197 -9.581 -19.357 1.00 92.12 101 GLU A O 1
ATOM 792 N N . ASN A 1 102 ? 5.507 -11.156 -20.249 1.00 90.38 102 ASN A N 1
ATOM 793 C CA . ASN A 1 102 ? 4.461 -11.723 -21.116 1.00 90.38 102 ASN A CA 1
ATOM 794 C C . ASN A 1 102 ? 3.735 -10.670 -21.981 1.00 90.38 102 ASN A C 1
ATOM 796 O O . ASN A 1 102 ? 2.525 -10.751 -22.188 1.00 90.38 102 ASN A O 1
ATOM 800 N N . ASN A 1 103 ? 4.475 -9.670 -22.479 1.00 93.12 103 ASN A N 1
ATOM 801 C CA . ASN A 1 103 ? 3.945 -8.533 -23.242 1.00 93.12 103 ASN A CA 1
ATOM 802 C C . ASN A 1 103 ? 2.955 -7.635 -22.462 1.00 93.12 103 ASN A C 1
ATOM 804 O O . ASN A 1 103 ? 2.204 -6.883 -23.085 1.00 93.12 103 ASN A O 1
ATOM 808 N N . LEU A 1 104 ? 2.968 -7.679 -21.127 1.00 94.12 104 LEU A N 1
ATOM 809 C CA . LEU A 1 104 ? 2.155 -6.847 -20.239 1.00 94.12 104 LEU A CA 1
ATOM 810 C C . LEU A 1 104 ? 3.045 -5.984 -19.340 1.00 94.12 104 LEU A C 1
ATOM 812 O O . LEU A 1 104 ? 4.134 -6.399 -18.953 1.00 94.12 104 LEU A O 1
ATOM 816 N N . TRP A 1 105 ? 2.568 -4.784 -19.009 1.00 94.69 105 TRP A N 1
ATOM 817 C CA . TRP A 1 105 ? 3.213 -3.919 -18.021 1.00 94.69 105 TRP A CA 1
ATOM 818 C C . TRP A 1 105 ? 3.098 -4.520 -16.632 1.00 94.69 105 TRP A C 1
ATOM 820 O O . TRP A 1 105 ? 2.018 -4.981 -16.258 1.00 94.69 105 TRP A O 1
ATOM 830 N N . CYS A 1 106 ? 4.193 -4.465 -15.882 1.00 93.19 106 CYS A N 1
ATOM 831 C CA . CYS A 1 106 ? 4.212 -4.910 -14.504 1.00 93.19 106 CYS A CA 1
ATOM 832 C C . CYS A 1 106 ? 5.044 -3.988 -13.607 1.00 93.19 106 CYS A C 1
ATOM 834 O O . CYS A 1 106 ? 6.018 -3.389 -14.068 1.00 93.19 106 CYS A O 1
ATOM 836 N N . GLY A 1 107 ? 4.645 -3.841 -12.343 1.00 90.56 107 GLY A N 1
ATOM 837 C CA . GLY A 1 107 ? 5.427 -3.115 -11.337 1.00 90.56 107 GLY A CA 1
ATOM 838 C C . GLY A 1 107 ? 6.502 -3.994 -10.709 1.00 90.56 107 GLY A C 1
ATOM 839 O O . GLY A 1 107 ? 6.238 -5.162 -10.413 1.00 90.56 107 GLY A O 1
ATOM 840 N N . ILE A 1 108 ? 7.687 -3.419 -10.511 1.00 85.12 108 ILE A N 1
ATOM 841 C CA . ILE A 1 108 ? 8.850 -4.039 -9.857 1.00 85.12 108 ILE A CA 1
ATOM 842 C C . ILE A 1 108 ? 8.902 -3.614 -8.387 1.00 85.12 108 ILE A C 1
ATOM 844 O O . ILE A 1 108 ? 8.750 -2.398 -8.121 1.00 85.12 108 ILE A O 1
#

Radius of gyration: 17.05 Å; chains: 1; bounding box: 40×29×45 Å

pLDDT: mean 71.72, std 19.38, range [36.0, 96.25]

Foldseek 3Di:
DDDPVQVVVPAAADPDPDADFPDADPVRWTWHADPNGIHTDDPPPPPLPDPPDDPDDQDDDPVRDSDPPPPFQCVVVVFAADPDPPADFPDADSNGTWDADPNGIHTD

Organism: NCBI:txid1754191

InterPro domains:
  IPR002883 CBM10/dockerin domain [PF02013] (9-41)
  IPR002883 CBM10/dockerin domain [PF02013] (72-108)
  IPR002883 CBM10/dockerin domain [PS51763] (1-42)
  IPR002883 CBM10/dockerin domain [PS51763] (71-108)
  IPR009034 Fungal dockerin domain superfamily [G3DSA:3.90.1220.10] (2-46)
  IPR009034 Fungal dockerin domain superfamily [G3DSA:3.90.1220.10] (71-108)
  IPR009034 Fungal dockerin domain superfamily [SSF64571] (6-43)
  IPR009034 Fungal dockerin domain superfamily [SSF64571] (72-108)